Protein AF-A0AAU9WC29-F1 (afdb_monomer)

Organism: NCBI:txid46732

Nearest PDB structures (foldseek):
  2bc0-assembly1_B  TM=7.500E-01  e=2.431E+00  Streptococcus pyogenes
  1ozb-assembly1_A  TM=6.325E-01  e=5.226E+00  Haemophilus influenzae
  5tu7-assembly1_A  TM=4.920E-01  e=1.811E+00  Staphylococcus epidermidis RP62A
  6qpj-assembly1_A  TM=3.000E-01  e=9.481E-01  Homo sapiens

Foldseek 3Di:
DQLLLAPAEVVVVVVQCVVCVVQKDDWDADDDDPDDQWDPLFPQIKGHRTWTGGRNHTSAPPPDGYMYGPPDDPVVQVVVQVVQLVQQPPPPAFDQDPVRKTKHKDWDWDDDPPPPRPIKIWIKMWIANPVVRDTSHIHTDDID

Mean predicted aligned error: 5.33 Å

Solvent-accessible surface area (backbone atoms only — not comparable to full-atom values): 8147 Å² total; per-residue (Å²): 143,76,87,51,75,46,81,30,56,45,67,60,50,52,50,46,37,71,77,38,48,90,37,48,38,76,76,46,67,63,49,79,72,99,50,70,42,62,39,80,76,38,56,70,27,31,40,37,20,37,35,33,29,47,76,90,37,65,50,36,58,92,98,56,56,37,34,24,51,43,93,68,54,71,66,55,56,48,52,56,48,52,52,39,49,58,53,27,69,40,91,92,57,34,42,72,43,100,84,64,30,31,39,25,81,40,75,47,79,44,81,58,88,88,68,88,49,63,72,9,43,36,32,31,38,38,33,28,37,68,92,74,73,40,77,72,36,54,42,46,76,48,65,84

Secondary structure (DSSP, 8-state):
--TTTT---HHHHHHHHHH-GGGEEEEEE--SSS--SEE-SSSSEEEEEEEEEETTEESS-TT--EEEEES--HHHHHHHHHHHHHHHHSTTTSEE-TTS-EEEEEEEEE--GGGSPPPEEEEEEEEEETTTTEEEEEEEEEE-

Structure (mmCIF, N/CA/C/O backbone):
data_AF-A0AAU9WC29-F1
#
_entry.id   AF-A0AAU9WC29-F1
#
loop_
_atom_site.group_PDB
_atom_site.id
_atom_site.type_symbol
_atom_site.label_atom_id
_atom_site.label_alt_id
_atom_site.label_comp_id
_atom_site.label_asym_id
_atom_site.label_entity_id
_atom_site.label_seq_id
_atom_site.pdbx_PDB_ins_code
_atom_site.Cartn_x
_atom_site.Cartn_y
_atom_site.Cartn_z
_atom_site.occupancy
_atom_site.B_iso_or_equiv
_atom_site.auth_seq_id
_atom_site.auth_comp_id
_atom_site.auth_asym_id
_atom_site.auth_atom_id
_atom_site.pdbx_PDB_model_num
ATOM 1 N N . ALA A 1 1 ? 8.054 14.369 14.589 1.00 32.72 1 ALA A N 1
ATOM 2 C CA . ALA A 1 1 ? 6.809 13.641 14.910 1.00 32.72 1 ALA A CA 1
ATOM 3 C C . ALA A 1 1 ? 5.848 13.716 13.722 1.00 32.72 1 ALA A C 1
ATOM 5 O O . ALA A 1 1 ? 5.448 14.813 13.372 1.00 32.72 1 ALA A O 1
ATOM 6 N N . ASN A 1 2 ? 5.593 12.589 13.040 1.00 37.88 2 ASN A N 1
ATOM 7 C CA . ASN A 1 2 ? 4.423 12.290 12.181 1.00 37.88 2 ASN A CA 1
ATOM 8 C C . ASN A 1 2 ? 4.614 10.885 11.569 1.00 37.88 2 ASN A C 1
ATOM 10 O O . ASN A 1 2 ? 4.638 10.693 10.355 1.00 37.88 2 ASN A O 1
ATOM 14 N N . ASN A 1 3 ? 4.797 9.892 12.447 1.00 50.81 3 ASN A N 1
ATOM 15 C CA . ASN A 1 3 ? 5.175 8.511 12.110 1.00 50.81 3 ASN A CA 1
ATOM 16 C C . ASN A 1 3 ? 4.003 7.672 11.550 1.00 50.81 3 ASN A C 1
ATOM 18 O O . ASN A 1 3 ? 4.096 6.461 11.398 1.00 50.81 3 ASN A O 1
ATOM 22 N N . PHE A 1 4 ? 2.869 8.318 11.268 1.00 58.97 4 PHE A N 1
ATOM 23 C CA . PHE A 1 4 ? 1.607 7.660 10.931 1.00 58.97 4 PHE A CA 1
ATOM 24 C C . PHE A 1 4 ? 1.369 7.573 9.430 1.00 58.97 4 PHE A C 1
ATOM 26 O O . PHE A 1 4 ? 0.476 6.849 9.010 1.00 58.97 4 PHE A O 1
ATOM 33 N N . LYS A 1 5 ? 2.185 8.239 8.598 1.00 62.94 5 LYS A N 1
ATOM 34 C CA . LYS A 1 5 ? 2.071 8.134 7.137 1.00 62.94 5 LYS A CA 1
ATOM 35 C C . LYS A 1 5 ? 2.194 6.691 6.640 1.00 62.94 5 LYS A C 1
ATOM 37 O O . LYS A 1 5 ? 1.625 6.430 5.602 1.00 62.94 5 LYS A O 1
ATOM 42 N N . GLY A 1 6 ? 2.828 5.770 7.374 1.00 74.81 6 GLY A N 1
ATOM 43 C CA . GLY A 1 6 ? 3.057 4.381 6.947 1.00 74.81 6 GLY A CA 1
ATOM 44 C C . GLY A 1 6 ? 1.933 3.367 7.194 1.00 74.81 6 GLY A C 1
ATOM 45 O O . GLY A 1 6 ? 2.051 2.227 6.760 1.00 74.81 6 GLY A O 1
ATOM 46 N N . PHE A 1 7 ? 0.829 3.732 7.853 1.00 86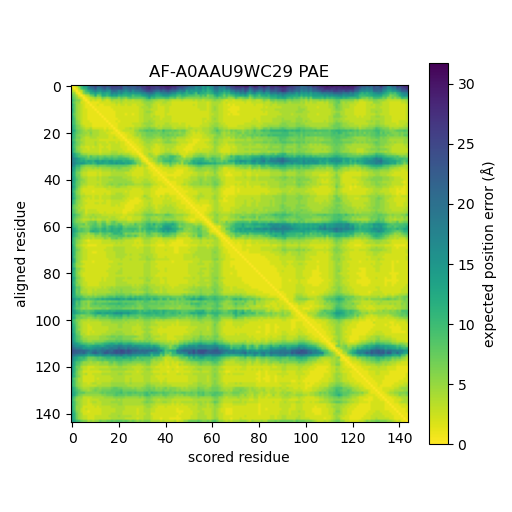.38 7 PHE A N 1
ATOM 47 C CA . PHE A 1 7 ? -0.244 2.765 8.142 1.00 86.38 7 PHE A CA 1
ATOM 48 C C . PHE A 1 7 ? -1.120 2.462 6.904 1.00 86.38 7 PHE A C 1
ATOM 50 O O . PHE A 1 7 ? -2.149 3.097 6.678 1.00 86.38 7 PHE A O 1
ATOM 57 N N . HIS A 1 8 ? -0.703 1.476 6.108 1.00 89.75 8 HIS A N 1
ATOM 58 C CA . HIS A 1 8 ? -1.355 1.079 4.850 1.00 89.75 8 HIS A CA 1
ATOM 59 C C . HIS A 1 8 ? -1.703 -0.412 4.754 1.00 89.75 8 HIS A C 1
ATOM 61 O O . HIS A 1 8 ? -2.253 -0.844 3.748 1.00 89.75 8 HIS A O 1
ATOM 67 N N . ASN A 1 9 ? -1.399 -1.205 5.780 1.00 92.00 9 ASN A N 1
ATOM 68 C CA . ASN A 1 9 ? -1.711 -2.629 5.791 1.00 92.00 9 ASN A CA 1
ATOM 69 C C . ASN A 1 9 ? -3.136 -2.865 6.325 1.00 92.00 9 ASN A C 1
ATOM 71 O O . ASN A 1 9 ? -3.462 -2.444 7.439 1.00 92.00 9 ASN A O 1
ATOM 75 N N . TRP A 1 10 ? -3.984 -3.532 5.537 1.00 93.75 10 TRP A N 1
ATOM 76 C CA . TRP A 1 10 ? -5.391 -3.757 5.895 1.00 93.75 10 TRP A CA 1
ATOM 77 C C . TRP A 1 10 ? -5.562 -4.686 7.097 1.00 93.75 10 TRP A C 1
ATOM 79 O O . TRP A 1 10 ? -6.486 -4.502 7.885 1.00 93.75 10 TRP A O 1
ATOM 89 N N . TYR A 1 11 ? -4.672 -5.667 7.257 1.00 93.88 11 TYR A N 1
ATOM 90 C CA . TYR A 1 11 ? -4.758 -6.616 8.357 1.00 93.88 11 TYR A CA 1
ATOM 91 C C . TYR A 1 11 ? -4.460 -5.919 9.688 1.00 93.88 11 TYR A C 1
ATOM 93 O O . TYR A 1 11 ? -5.245 -6.014 10.626 1.00 93.88 11 TYR A O 1
ATOM 101 N N . GLN A 1 12 ? -3.409 -5.095 9.738 1.00 92.38 12 GLN A N 1
ATOM 102 C CA . GLN A 1 12 ? -3.138 -4.223 10.883 1.00 92.38 12 GLN A CA 1
ATOM 103 C C . GLN A 1 12 ? -4.310 -3.267 11.160 1.00 92.38 12 GLN A C 1
ATOM 105 O O . GLN A 1 12 ? -4.621 -3.004 12.320 1.00 92.38 12 GLN A O 1
ATOM 110 N N . PHE A 1 13 ? -4.974 -2.753 10.119 1.00 92.19 13 PHE A N 1
ATOM 111 C CA . PHE A 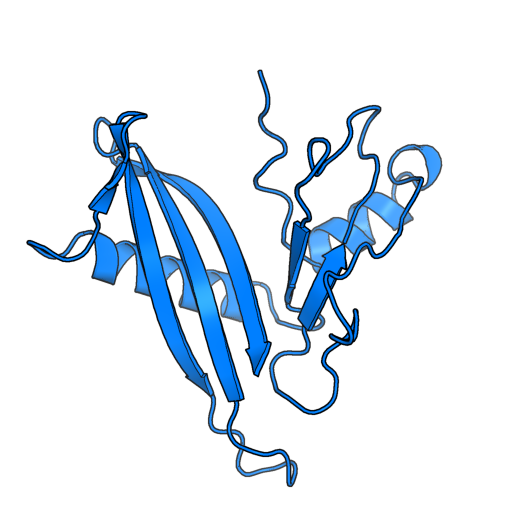1 13 ? -6.151 -1.892 10.271 1.00 92.19 13 PHE A CA 1
ATOM 112 C C . PHE A 1 13 ? -7.298 -2.632 10.960 1.00 92.19 13 PHE A C 1
ATOM 114 O O . PHE A 1 13 ? -7.820 -2.141 11.961 1.00 92.19 13 PHE A O 1
ATOM 121 N N . LEU A 1 14 ? -7.614 -3.843 10.497 1.00 92.88 14 LEU A N 1
ATOM 122 C CA . LEU A 1 14 ? -8.615 -4.709 11.112 1.00 92.88 14 LEU A CA 1
ATOM 123 C C . LEU A 1 14 ? -8.281 -5.014 12.582 1.00 92.88 14 LEU A C 1
ATOM 125 O O . LEU A 1 14 ? -9.141 -4.864 13.449 1.00 92.88 14 LEU A O 1
ATOM 129 N N . LEU A 1 15 ? -7.031 -5.382 12.878 1.00 94.50 15 LEU A N 1
ATOM 130 C CA . LEU A 1 15 ? -6.597 -5.688 14.243 1.00 94.50 15 LEU A CA 1
ATOM 131 C C . LEU A 1 15 ? -6.702 -4.476 15.179 1.00 94.50 15 LEU A C 1
ATOM 133 O O . LEU A 1 15 ? -7.147 -4.616 16.316 1.00 94.50 15 LEU A O 1
ATOM 137 N N . GLU A 1 16 ? -6.327 -3.277 14.725 1.00 92.44 16 GLU A N 1
ATOM 138 C CA . GLU A 1 16 ? -6.449 -2.053 15.533 1.00 92.44 16 GLU A CA 1
ATOM 139 C C . GLU A 1 16 ? -7.915 -1.663 15.767 1.00 92.44 16 GLU A C 1
ATOM 141 O O . GLU A 1 16 ? -8.255 -1.193 16.855 1.00 92.44 16 GLU A O 1
ATOM 146 N N . GLN A 1 17 ? -8.800 -1.889 14.790 1.00 92.06 17 GLN A N 1
ATOM 147 C CA . GLN A 1 17 ? -10.241 -1.707 14.981 1.00 92.06 17 GLN A CA 1
ATOM 148 C C . GLN A 1 17 ? -10.817 -2.689 16.004 1.00 92.06 17 GLN A C 1
ATOM 150 O O . GLN A 1 17 ? -11.604 -2.281 16.853 1.00 92.06 17 GLN A O 1
ATOM 155 N N . GLN A 1 18 ? -10.425 -3.963 15.943 1.00 93.56 18 GLN A N 1
ATOM 156 C CA . GLN A 1 18 ? -10.917 -4.997 16.856 1.00 93.56 18 GLN A CA 1
ATOM 157 C C . GLN A 1 18 ? -10.383 -4.809 18.278 1.00 93.56 18 GLN A C 1
ATOM 159 O O . GLN A 1 18 ? -11.139 -4.888 19.243 1.00 93.56 18 GLN A O 1
ATOM 164 N N . ARG A 1 19 ? -9.082 -4.531 18.420 1.00 93.50 19 ARG A N 1
ATOM 165 C CA . ARG A 1 19 ? -8.425 -4.403 19.726 1.00 93.50 19 ARG A CA 1
ATOM 166 C C . ARG A 1 19 ? -8.886 -3.168 20.487 1.00 93.50 19 ARG A C 1
ATOM 168 O O . ARG A 1 19 ? -9.006 -3.213 21.709 1.00 93.50 19 ARG A O 1
ATOM 175 N N . ASN A 1 20 ? -9.065 -2.046 19.795 1.00 88.56 20 ASN A N 1
ATOM 176 C CA . ASN A 1 20 ? -9.514 -0.820 20.432 1.00 88.56 20 ASN A CA 1
ATOM 177 C C . ASN A 1 20 ? -10.323 0.048 19.453 1.00 88.56 20 ASN A C 1
ATOM 179 O O . ASN A 1 20 ? -9.791 1.012 18.892 1.00 88.56 20 ASN A O 1
ATOM 183 N N . PRO A 1 21 ? -11.625 -0.237 19.272 1.00 86.56 21 PRO A N 1
ATOM 184 C CA . PRO A 1 21 ? -12.463 0.471 18.300 1.00 86.56 21 PRO A CA 1
ATOM 185 C C . PRO A 1 21 ? -12.544 1.970 18.602 1.00 86.56 21 PRO A C 1
ATOM 187 O O . PRO A 1 21 ? -12.662 2.804 17.707 1.00 86.56 21 PRO A O 1
ATOM 190 N N . THR A 1 22 ? -12.380 2.345 19.873 1.00 89.94 22 THR A N 1
ATOM 191 C CA . THR A 1 22 ? -12.353 3.743 20.300 1.00 89.94 22 THR A CA 1
ATOM 192 C C . THR A 1 22 ? -11.108 4.502 19.828 1.00 89.94 22 THR A C 1
ATOM 194 O O . THR A 1 22 ? -11.099 5.731 19.875 1.00 89.94 22 THR A O 1
ATOM 197 N N . GLN A 1 23 ? -10.071 3.811 19.358 1.00 89.25 23 GLN A N 1
ATOM 198 C CA . GLN A 1 23 ? -8.839 4.417 18.859 1.00 89.25 23 GLN A CA 1
ATOM 199 C C . GLN A 1 23 ? -8.809 4.514 17.334 1.00 89.25 23 GLN A C 1
ATOM 201 O O . GLN A 1 23 ? -7.999 5.284 16.828 1.00 89.25 23 GLN A O 1
ATOM 206 N N . THR A 1 24 ? -9.689 3.806 16.616 1.00 90.31 24 THR A N 1
ATOM 207 C CA . THR A 1 24 ? -9.797 3.847 15.149 1.00 90.31 24 THR A CA 1
ATOM 208 C C . THR A 1 24 ? -11.176 4.371 14.753 1.00 90.31 24 THR A C 1
ATOM 210 O O . THR A 1 24 ? -12.118 3.605 14.570 1.00 90.31 24 THR A O 1
ATOM 213 N N . ARG A 1 25 ? -11.317 5.698 14.667 1.00 89.75 25 ARG A N 1
ATOM 214 C CA . ARG A 1 25 ? -12.611 6.380 14.472 1.00 89.75 25 ARG A CA 1
ATOM 215 C C . ARG A 1 25 ? -12.642 7.214 13.195 1.00 89.75 25 ARG A C 1
ATOM 217 O O . ARG A 1 25 ? -11.611 7.434 12.564 1.00 89.75 25 ARG A O 1
ATOM 224 N N . ASN A 1 26 ? -13.819 7.745 12.866 1.00 90.12 26 ASN A N 1
ATOM 225 C CA . ASN A 1 26 ? -14.045 8.657 11.738 1.00 90.12 26 ASN A CA 1
ATOM 226 C C . ASN A 1 26 ? -13.555 8.073 10.408 1.00 90.12 26 ASN A C 1
ATOM 228 O O . ASN A 1 26 ? -12.883 8.754 9.636 1.00 90.12 26 ASN A O 1
ATOM 232 N N . ILE A 1 27 ? -13.842 6.790 10.189 1.00 89.75 27 ILE A N 1
ATOM 233 C CA . ILE A 1 27 ? -13.487 6.091 8.959 1.00 89.75 27 ILE A CA 1
ATOM 234 C C . ILE A 1 27 ? -14.394 6.613 7.853 1.00 89.75 27 ILE A C 1
ATOM 236 O O . ILE A 1 27 ? -15.613 6.491 7.935 1.00 89.75 27 ILE A O 1
ATOM 240 N N . ALA A 1 28 ? -13.790 7.207 6.836 1.00 89.38 28 ALA A N 1
ATOM 241 C CA . ALA A 1 28 ? -14.486 7.763 5.693 1.00 89.38 28 ALA A CA 1
ATOM 242 C C . ALA A 1 28 ? -13.663 7.556 4.419 1.00 89.38 28 ALA A C 1
ATOM 244 O O . ALA A 1 28 ? -12.478 7.213 4.456 1.00 89.38 28 ALA A O 1
ATOM 245 N N . PHE A 1 29 ? -14.306 7.783 3.277 1.00 89.56 29 PHE A N 1
ATOM 246 C CA . PHE A 1 29 ? -13.673 7.714 1.968 1.00 89.56 29 PHE A CA 1
ATOM 247 C C . PHE A 1 29 ? -13.829 9.058 1.265 1.00 89.56 29 PHE A C 1
ATOM 249 O O . PHE A 1 29 ? -14.931 9.466 0.914 1.00 89.56 29 PHE A O 1
ATOM 256 N N . ASN A 1 30 ? -12.715 9.753 1.070 1.00 86.06 30 ASN A N 1
ATOM 257 C CA . ASN A 1 30 ? -12.642 11.006 0.337 1.00 86.06 30 ASN A CA 1
ATOM 258 C C . ASN A 1 30 ? -12.018 10.747 -1.039 1.00 86.06 30 ASN A C 1
ATOM 260 O O . ASN A 1 30 ? -10.814 10.888 -1.244 1.00 86.06 30 ASN A O 1
ATOM 264 N N . THR A 1 31 ? -12.819 10.280 -1.989 1.00 80.62 31 THR A N 1
ATOM 265 C CA . THR A 1 31 ? -12.350 10.026 -3.354 1.00 80.62 31 THR A CA 1
ATOM 266 C C . THR A 1 31 ? -12.433 11.294 -4.196 1.00 80.62 31 THR A C 1
ATOM 268 O O . THR A 1 31 ? -13.453 11.974 -4.212 1.00 80.62 31 THR A O 1
ATOM 271 N N . ARG A 1 32 ? -11.366 11.605 -4.942 1.00 72.94 32 ARG A N 1
ATOM 272 C CA . ARG A 1 32 ? -11.393 12.691 -5.933 1.00 72.94 32 ARG A CA 1
ATOM 273 C C . ARG A 1 32 ? -12.031 12.199 -7.240 1.00 72.94 32 ARG A C 1
ATOM 275 O O . ARG A 1 32 ? -11.580 11.194 -7.796 1.00 72.94 32 ARG A O 1
ATOM 282 N N . GLY A 1 33 ? -13.025 12.937 -7.739 1.00 73.56 33 GLY A N 1
ATOM 283 C CA . GLY A 1 33 ? -13.790 12.603 -8.951 1.00 73.56 33 GLY A CA 1
ATOM 284 C C . GLY A 1 33 ? -14.688 11.366 -8.792 1.00 73.56 33 GLY A C 1
ATOM 285 O O . GLY A 1 33 ? -14.832 10.836 -7.695 1.00 73.56 33 GLY A O 1
ATOM 286 N N . ASN A 1 34 ? -15.241 10.856 -9.901 1.00 76.81 34 ASN A N 1
ATOM 287 C CA . ASN A 1 34 ? -16.131 9.675 -9.936 1.00 76.81 34 ASN A CA 1
ATOM 288 C C . ASN A 1 34 ? -15.393 8.328 -9.776 1.00 76.81 34 ASN A C 1
ATOM 290 O O . ASN A 1 34 ? -15.774 7.313 -10.358 1.00 76.81 34 ASN A O 1
ATOM 294 N N . ARG A 1 35 ? -14.291 8.299 -9.022 1.00 84.00 35 ARG A N 1
ATOM 295 C CA . ARG A 1 35 ? -13.520 7.074 -8.785 1.00 84.00 35 ARG A CA 1
ATOM 296 C C . ARG A 1 35 ? -14.083 6.340 -7.564 1.00 84.00 35 ARG A C 1
ATOM 298 O O . ARG A 1 35 ? -14.129 6.950 -6.500 1.00 84.00 35 ARG A O 1
ATOM 305 N N . PRO A 1 36 ? -14.430 5.043 -7.654 1.00 89.19 36 PRO A N 1
ATOM 306 C CA . PRO A 1 36 ? -14.995 4.322 -6.518 1.00 89.19 36 PRO A CA 1
ATOM 307 C C . PRO A 1 36 ? -13.976 4.188 -5.381 1.00 89.19 36 PRO A C 1
ATOM 309 O O . PRO A 1 36 ? -12.773 4.049 -5.619 1.00 89.19 36 PRO A O 1
ATOM 312 N N . ALA A 1 37 ? -14.450 4.220 -4.136 1.00 91.81 37 ALA A N 1
ATOM 313 C CA . ALA A 1 37 ? -13.601 4.026 -2.961 1.00 91.81 37 ALA A CA 1
ATOM 314 C C . ALA A 1 37 ? -13.028 2.606 -2.894 1.00 91.81 37 ALA A C 1
ATOM 316 O O . ALA A 1 37 ? -11.889 2.420 -2.481 1.00 91.81 37 ALA A O 1
ATOM 317 N N . PHE A 1 38 ? -13.789 1.615 -3.353 1.00 93.69 38 PHE A N 1
ATOM 318 C CA . PHE A 1 38 ? -13.378 0.220 -3.404 1.00 93.69 38 PHE A CA 1
ATOM 319 C C . PHE A 1 38 ? -13.250 -0.250 -4.856 1.00 93.69 38 PHE A C 1
ATOM 321 O O . PHE A 1 38 ? -14.162 -0.059 -5.660 1.00 93.69 38 PHE A O 1
ATOM 328 N N . VAL A 1 39 ? -12.120 -0.869 -5.195 1.00 93.00 39 VAL A N 1
ATOM 329 C CA . VAL A 1 39 ? -11.881 -1.509 -6.493 1.00 93.00 39 VAL A CA 1
ATOM 330 C C . VAL A 1 39 ? -11.985 -3.020 -6.296 1.00 93.00 39 VAL A C 1
ATOM 332 O O . VAL A 1 39 ? -11.034 -3.659 -5.849 1.00 93.00 39 VAL A O 1
ATOM 335 N N . GLY A 1 40 ? -13.166 -3.568 -6.590 1.00 91.25 40 GLY A N 1
ATOM 336 C CA . GLY A 1 40 ? -13.485 -4.996 -6.442 1.00 91.25 40 GLY A CA 1
ATOM 337 C C . GLY A 1 40 ? -13.466 -5.797 -7.747 1.00 91.25 40 GLY A C 1
ATOM 338 O O . GLY A 1 40 ? -13.556 -7.017 -7.722 1.00 91.25 40 GLY A O 1
ATOM 339 N N . ASN A 1 41 ? -13.350 -5.130 -8.895 1.00 90.06 41 ASN A N 1
ATOM 340 C CA . ASN A 1 41 ? -13.320 -5.752 -10.224 1.00 90.06 41 ASN A CA 1
ATOM 341 C C . ASN A 1 41 ? -11.891 -5.969 -10.761 1.00 90.06 41 ASN A C 1
ATOM 343 O O . ASN A 1 41 ? -11.708 -6.253 -11.943 1.00 90.06 41 ASN A O 1
ATOM 347 N N . ARG A 1 42 ? -10.882 -5.793 -9.905 1.00 91.12 42 ARG A N 1
ATOM 348 C CA . ARG A 1 42 ? -9.448 -5.964 -10.176 1.00 91.12 42 ARG A CA 1
ATOM 349 C C . ARG A 1 42 ? -8.793 -6.648 -8.981 1.00 91.12 42 ARG A C 1
ATOM 351 O O . ARG A 1 42 ? -9.368 -6.653 -7.892 1.00 91.12 42 ARG A O 1
ATOM 358 N N . LEU A 1 43 ? -7.599 -7.201 -9.178 1.00 90.50 43 LEU A N 1
ATOM 359 C CA . LEU A 1 43 ? -6.821 -7.838 -8.119 1.00 90.50 43 LEU A CA 1
ATOM 360 C C . LEU A 1 43 ? -5.434 -7.192 -7.947 1.00 90.50 43 LEU A C 1
ATOM 362 O O . LEU A 1 43 ? -4.800 -6.835 -8.938 1.00 90.50 43 LEU A O 1
ATOM 366 N N . PRO A 1 44 ? -4.940 -7.075 -6.701 1.00 92.75 44 PRO A N 1
ATOM 367 C CA . PRO A 1 44 ? -5.675 -7.306 -5.458 1.00 92.75 44 PRO A CA 1
ATOM 368 C C . PRO A 1 44 ? -6.783 -6.259 -5.272 1.00 92.75 44 PRO A C 1
ATOM 370 O O . PRO A 1 44 ? -6.753 -5.194 -5.893 1.00 92.75 44 PRO A O 1
ATOM 373 N N . TYR A 1 45 ? -7.760 -6.550 -4.411 1.00 94.25 45 TYR A N 1
ATOM 374 C CA . TYR A 1 45 ? -8.753 -5.540 -4.060 1.00 94.25 45 TYR A CA 1
ATOM 375 C C . TYR A 1 45 ? -8.071 -4.329 -3.434 1.00 94.25 45 TYR A C 1
ATOM 377 O O . TYR A 1 45 ? -7.032 -4.441 -2.778 1.00 94.25 45 TYR 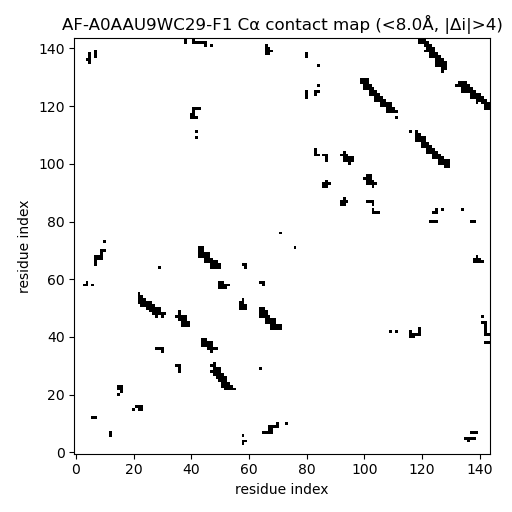A O 1
ATOM 385 N N . PHE A 1 46 ? -8.659 -3.156 -3.633 1.00 94.81 46 PHE A N 1
ATOM 386 C CA . PHE A 1 46 ? -8.011 -1.908 -3.264 1.00 94.81 46 PHE A CA 1
ATOM 387 C C . PHE A 1 46 ? -9.002 -0.912 -2.683 1.00 94.81 46 PHE A C 1
ATOM 389 O O . PHE A 1 46 ? -10.065 -0.672 -3.254 1.00 94.81 46 PHE A O 1
ATOM 396 N N . MET A 1 47 ? -8.624 -0.305 -1.560 1.00 93.88 47 MET A N 1
ATOM 397 C CA . MET A 1 47 ? -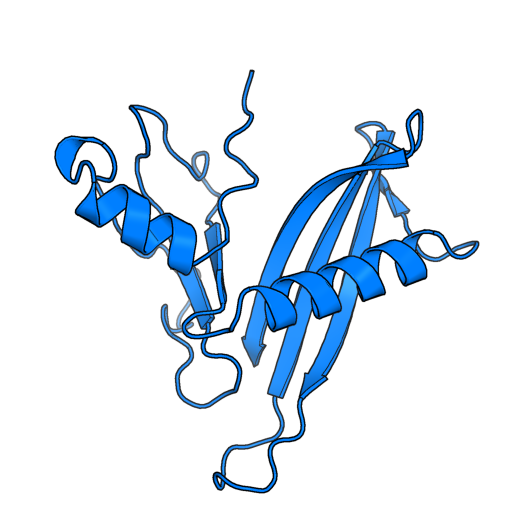9.324 0.833 -0.977 1.00 93.88 47 MET A CA 1
ATOM 398 C C . MET A 1 47 ? -8.564 2.120 -1.267 1.00 93.88 47 MET A C 1
ATOM 400 O O . MET A 1 47 ? -7.380 2.252 -0.950 1.00 93.88 47 MET A O 1
ATOM 404 N N . ARG A 1 48 ? -9.283 3.082 -1.836 1.00 91.88 48 ARG A N 1
ATOM 405 C CA . ARG A 1 48 ? -8.834 4.418 -2.214 1.00 91.88 48 ARG A CA 1
ATOM 406 C C . ARG A 1 48 ? -9.515 5.459 -1.346 1.00 91.88 48 ARG A C 1
ATOM 408 O O . ARG A 1 48 ? -10.690 5.334 -1.019 1.00 91.88 48 ARG A O 1
ATOM 415 N N . GLY A 1 49 ? -8.811 6.552 -1.079 1.00 89.62 49 GLY A N 1
ATOM 416 C CA . GLY A 1 49 ? -9.436 7.719 -0.467 1.00 89.62 49 GLY A CA 1
ATOM 417 C C . GLY A 1 49 ? -9.694 7.537 1.027 1.00 89.62 49 GLY A C 1
ATOM 418 O O . GLY A 1 49 ? -10.403 8.342 1.613 1.00 89.62 49 GLY A O 1
ATOM 419 N N . LEU A 1 50 ? -9.138 6.499 1.652 1.00 89.81 50 LEU A N 1
ATOM 420 C CA . LEU A 1 50 ? -9.399 6.168 3.043 1.00 89.81 50 LEU A CA 1
ATOM 421 C C . LEU A 1 50 ? -8.855 7.264 3.968 1.00 89.81 50 LEU A C 1
ATOM 423 O O . LEU A 1 50 ? -7.669 7.610 3.932 1.00 89.81 50 LEU A O 1
ATOM 427 N N . THR A 1 51 ? -9.713 7.773 4.839 1.00 89.25 51 THR A N 1
ATOM 428 C CA . THR A 1 51 ? -9.372 8.696 5.919 1.00 89.25 51 THR A CA 1
ATOM 429 C C . THR A 1 51 ? -9.892 8.128 7.234 1.00 89.25 51 THR A C 1
ATOM 431 O O . THR A 1 51 ? -10.959 7.527 7.286 1.00 89.25 51 THR A O 1
ATOM 434 N N . PHE A 1 52 ? -9.100 8.247 8.297 1.00 88.69 52 PHE A N 1
ATOM 435 C CA . PHE A 1 52 ? -9.487 7.823 9.641 1.00 88.69 52 PHE A CA 1
ATOM 436 C C . PHE A 1 52 ? -8.618 8.515 10.689 1.00 88.69 52 PHE A C 1
ATOM 438 O O . PHE A 1 52 ? -7.514 8.998 10.399 1.00 88.69 52 PHE A O 1
ATOM 445 N N . ARG A 1 53 ? -9.118 8.541 11.923 1.00 89.25 53 ARG A N 1
ATOM 446 C CA . ARG A 1 53 ? -8.343 8.873 13.116 1.00 89.25 53 ARG A CA 1
ATOM 447 C C . ARG A 1 53 ? -7.834 7.598 13.748 1.00 89.25 53 ARG A C 1
ATOM 449 O O . ARG A 1 53 ? -8.627 6.709 14.035 1.00 89.25 53 ARG A O 1
ATOM 456 N N . TRP A 1 54 ? -6.534 7.549 13.998 1.00 89.06 54 TRP A N 1
ATOM 457 C CA . TRP A 1 54 ? -5.891 6.479 14.741 1.00 89.06 54 TRP A CA 1
ATOM 458 C C . TRP A 1 54 ? -5.140 7.055 15.933 1.00 89.06 54 TRP A C 1
ATOM 460 O O . TRP A 1 54 ? -4.323 7.961 15.772 1.00 89.06 54 TRP A O 1
ATOM 470 N N . ARG A 1 55 ? -5.443 6.561 17.134 1.00 89.62 55 ARG A N 1
ATOM 471 C CA . ARG A 1 55 ? -4.814 6.991 18.393 1.00 89.62 55 ARG A CA 1
ATOM 472 C C . ARG A 1 55 ? -4.798 8.507 18.593 1.00 89.62 55 ARG A C 1
ATOM 474 O O . ARG A 1 55 ? -3.781 9.109 18.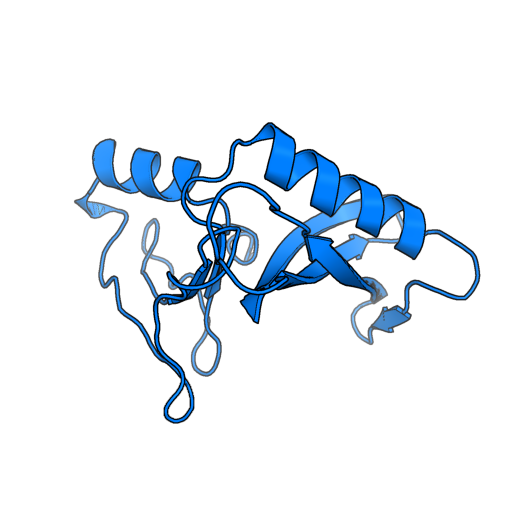916 1.00 89.62 55 ARG A O 1
ATOM 481 N N . GLY A 1 56 ? -5.944 9.134 18.329 1.00 86.94 56 GLY A N 1
ATOM 482 C CA . GLY A 1 56 ? -6.126 10.582 18.447 1.00 86.94 56 GLY A CA 1
ATOM 483 C C . GLY A 1 56 ? -5.600 11.404 17.263 1.00 86.94 56 GLY A C 1
ATOM 484 O O . GLY A 1 56 ? -5.929 12.586 17.185 1.00 86.94 56 GLY A O 1
ATOM 485 N N . VAL A 1 57 ? -4.889 10.808 16.299 1.00 86.06 57 VAL A N 1
ATOM 486 C CA . VAL A 1 57 ? -4.245 11.516 15.175 1.00 86.06 57 VAL A CA 1
ATOM 487 C C . VAL A 1 57 ? -4.944 11.218 13.846 1.00 86.06 57 VAL A C 1
ATOM 489 O O . VAL A 1 57 ? -5.329 10.084 13.576 1.00 86.06 57 VAL A O 1
ATOM 492 N N . ASN A 1 58 ? -5.094 12.227 12.983 1.00 84.56 58 ASN A N 1
ATOM 493 C CA . ASN A 1 58 ? -5.575 12.030 11.612 1.00 84.56 58 ASN A CA 1
ATOM 494 C C . ASN A 1 58 ? -4.496 11.323 10.776 1.00 84.56 58 ASN A C 1
ATOM 496 O O . ASN A 1 58 ? -3.401 11.856 10.599 1.00 84.56 58 ASN A O 1
ATOM 500 N N . LYS A 1 59 ? -4.806 10.143 10.224 1.00 77.75 59 LYS A N 1
ATOM 501 C CA . LYS A 1 59 ? -3.870 9.372 9.384 1.00 77.75 59 LYS A CA 1
ATOM 502 C C . LYS A 1 59 ? -3.453 10.127 8.120 1.00 77.75 59 LYS A C 1
ATOM 504 O O . LYS A 1 59 ? -2.301 10.048 7.692 1.00 77.75 59 LYS A O 1
ATOM 509 N N . ALA A 1 60 ? -4.397 10.824 7.505 1.00 71.25 60 ALA A N 1
ATOM 510 C CA . ALA A 1 60 ? -4.154 11.633 6.328 1.00 71.25 60 ALA A CA 1
ATOM 511 C C . ALA A 1 60 ? -4.298 13.112 6.718 1.00 71.25 60 ALA A C 1
ATOM 513 O O . ALA A 1 60 ? -5.369 13.495 7.199 1.00 71.25 60 ALA A O 1
ATOM 514 N N . PRO A 1 61 ? -3.251 13.946 6.566 1.00 67.25 61 PRO A N 1
ATOM 515 C CA . PRO A 1 61 ? -3.403 15.388 6.715 1.00 67.25 61 PRO A CA 1
ATOM 516 C C . PRO A 1 61 ? -4.428 15.932 5.713 1.00 67.25 61 PRO A C 1
ATOM 518 O O . PRO A 1 61 ? -4.675 15.327 4.663 1.00 67.25 61 PRO A O 1
ATOM 521 N N . GLN A 1 62 ? -5.015 17.081 6.048 1.00 62.97 62 GLN A N 1
ATOM 522 C CA . GLN A 1 62 ? -6.036 17.746 5.242 1.00 62.97 62 GLN A CA 1
ATOM 523 C C . GLN A 1 62 ? -5.565 17.905 3.786 1.00 62.97 62 GLN A C 1
ATOM 525 O O . GLN A 1 62 ? -4.446 18.339 3.528 1.00 62.97 62 GLN A O 1
ATOM 530 N N . GLY A 1 63 ? -6.402 17.483 2.834 1.00 64.50 63 GLY A N 1
ATOM 531 C CA . GLY A 1 63 ? -6.078 17.485 1.402 1.00 64.50 63 GLY A CA 1
ATOM 532 C C . GLY A 1 63 ? -5.392 16.216 0.872 1.00 64.50 63 GLY A C 1
ATOM 533 O O . GLY A 1 63 ? -5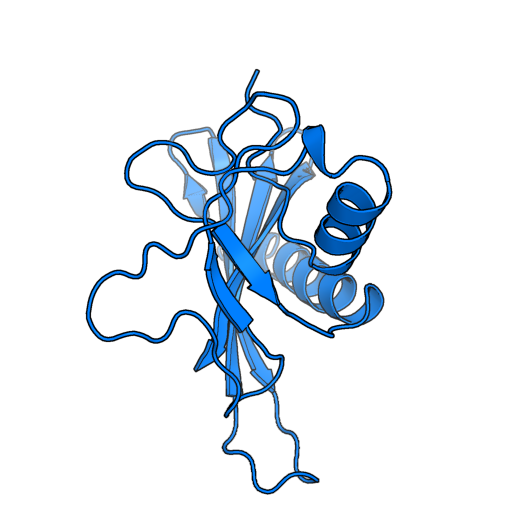.237 16.090 -0.344 1.00 64.50 63 GLY A O 1
ATOM 534 N N . SER A 1 64 ? -5.040 15.252 1.731 1.00 73.06 64 SER A N 1
ATOM 535 C CA . SER A 1 64 ? -4.481 13.945 1.345 1.00 73.06 64 SER A CA 1
ATOM 536 C C . SER A 1 64 ? -5.377 12.780 1.773 1.00 73.06 64 SER A C 1
ATOM 538 O O . SER A 1 64 ? -6.293 12.949 2.576 1.00 73.06 64 SER A O 1
ATOM 540 N N . THR A 1 65 ? -5.109 11.584 1.246 1.00 78.69 65 THR A N 1
ATOM 541 C CA . THR A 1 65 ? -5.853 10.361 1.576 1.00 78.69 65 THR A CA 1
ATOM 542 C C . THR A 1 65 ? -4.930 9.157 1.662 1.00 78.69 65 THR A C 1
ATOM 544 O O . THR A 1 65 ? -3.877 9.137 1.026 1.00 78.69 65 THR A O 1
ATOM 547 N N . SER A 1 66 ? -5.337 8.137 2.415 1.00 86.19 66 SER A N 1
ATOM 548 C CA . SER A 1 66 ? -4.651 6.848 2.489 1.00 86.19 66 SER A CA 1
ATOM 549 C C . SER A 1 66 ? -5.238 5.857 1.483 1.00 86.19 66 SER A C 1
ATOM 551 O O . SER A 1 66 ? -6.392 5.973 1.065 1.00 86.19 66 SER A O 1
ATOM 553 N N . CYS A 1 67 ? -4.445 4.856 1.126 1.00 91.00 67 CYS A N 1
ATOM 554 C CA . CYS A 1 67 ? -4.855 3.742 0.279 1.00 91.00 67 CYS A CA 1
ATOM 555 C C . CYS A 1 67 ? -4.325 2.429 0.865 1.00 91.00 67 CYS A C 1
ATOM 557 O O . CYS A 1 67 ? -3.317 2.449 1.570 1.00 91.00 67 CYS A O 1
ATOM 559 N N . MET A 1 68 ? -4.971 1.302 0.590 1.00 93.44 68 MET A N 1
ATOM 560 C CA . MET A 1 68 ? -4.480 -0.015 1.010 1.00 93.44 68 MET A CA 1
ATOM 561 C C . MET A 1 68 ? -4.961 -1.112 0.068 1.00 93.44 68 MET A C 1
ATOM 563 O O . MET A 1 68 ? -6.064 -1.024 -0.476 1.00 93.44 68 MET A O 1
ATOM 567 N N . PHE A 1 69 ? -4.147 -2.151 -0.106 1.00 95.50 69 PHE A N 1
ATOM 568 C CA . PHE A 1 69 ? -4.638 -3.417 -0.636 1.00 95.50 69 PHE A CA 1
ATOM 569 C C . PHE A 1 69 ? -5.533 -4.073 0.410 1.00 95.50 69 PHE A C 1
ATOM 571 O O . PHE A 1 69 ? -5.323 -3.867 1.601 1.00 95.50 69 PHE A O 1
ATOM 578 N N . VAL A 1 70 ? -6.528 -4.842 -0.022 1.00 94.00 70 VAL A N 1
ATOM 579 C CA . VAL A 1 70 ? -7.489 -5.510 0.862 1.00 94.00 70 VAL A CA 1
ATOM 580 C C . VAL A 1 70 ? -7.522 -6.996 0.559 1.00 94.00 70 VAL A C 1
ATOM 582 O O . VAL A 1 70 ? -7.594 -7.400 -0.600 1.00 94.00 70 VAL A O 1
ATOM 585 N N . GLY A 1 71 ? -7.476 -7.812 1.611 1.00 92.50 71 GLY A N 1
ATOM 586 C CA . GLY A 1 71 ? -7.492 -9.270 1.495 1.00 92.50 71 GLY A CA 1
ATOM 587 C C . GLY A 1 71 ? -6.182 -9.875 0.981 1.00 92.50 71 GLY A C 1
ATOM 588 O O . GLY A 1 71 ? -6.119 -11.084 0.779 1.00 92.50 71 GLY A O 1
ATOM 589 N N . THR A 1 72 ? -5.134 -9.072 0.773 1.00 94.12 72 THR A N 1
ATOM 590 C CA . THR A 1 72 ? -3.790 -9.572 0.455 1.00 94.12 72 THR A CA 1
ATOM 591 C C . THR A 1 72 ? -3.163 -10.259 1.661 1.00 94.12 72 THR A C 1
ATOM 593 O O . THR A 1 72 ? -3.420 -9.893 2.809 1.00 94.12 72 THR A O 1
ATOM 596 N N . SER A 1 73 ? -2.305 -11.249 1.419 1.00 94.38 73 SER A N 1
ATOM 597 C CA . SER A 1 73 ? -1.469 -11.796 2.485 1.00 94.38 73 SER A CA 1
ATOM 598 C C . SER A 1 73 ? -0.354 -10.802 2.848 1.00 94.38 73 SER A C 1
ATOM 600 O O . SER A 1 73 ? 0.120 -10.072 1.973 1.00 94.38 73 SER A O 1
ATOM 602 N N . PRO A 1 74 ? 0.145 -10.797 4.098 1.00 93.44 74 PRO A N 1
ATOM 603 C CA . PRO A 1 74 ? 1.330 -10.015 4.455 1.00 93.44 74 PRO A CA 1
ATOM 604 C C . PRO A 1 74 ? 2.546 -10.317 3.564 1.00 93.44 74 PRO A C 1
ATOM 606 O O . PRO A 1 74 ? 3.333 -9.423 3.268 1.00 93.44 74 PRO A O 1
ATOM 609 N N . ALA A 1 75 ? 2.674 -11.564 3.094 1.00 95.56 75 ALA A N 1
ATOM 610 C CA . ALA A 1 75 ? 3.730 -11.971 2.172 1.00 95.56 75 ALA A CA 1
ATOM 611 C C . ALA A 1 75 ? 3.611 -11.294 0.797 1.00 95.56 75 ALA A C 1
ATOM 613 O O . ALA A 1 75 ? 4.629 -10.919 0.223 1.00 95.56 75 ALA A O 1
ATOM 614 N N . PHE A 1 76 ? 2.390 -11.099 0.284 1.00 93.94 76 PHE A N 1
ATOM 615 C CA . PHE A 1 76 ? 2.166 -10.372 -0.967 1.00 93.94 76 PHE A CA 1
ATOM 616 C C . PHE A 1 76 ? 2.622 -8.914 -0.844 1.00 93.94 76 PHE A C 1
ATOM 618 O O . PHE A 1 76 ? 3.426 -8.456 -1.654 1.00 93.94 76 PHE A O 1
ATOM 625 N N . ASP A 1 77 ? 2.164 -8.206 0.195 1.00 94.06 77 ASP A N 1
ATOM 626 C CA . ASP A 1 77 ? 2.558 -6.815 0.451 1.00 94.06 77 ASP A CA 1
ATOM 627 C C . ASP A 1 77 ? 4.090 -6.698 0.574 1.00 94.06 77 ASP A C 1
ATOM 629 O O . ASP A 1 77 ? 4.709 -5.847 -0.066 1.00 94.06 77 ASP A O 1
ATOM 633 N N . LEU A 1 78 ? 4.712 -7.597 1.350 1.00 94.81 78 LEU A N 1
ATOM 634 C CA . LEU A 1 78 ? 6.161 -7.632 1.548 1.00 94.81 78 LEU A CA 1
ATOM 635 C C . LEU A 1 78 ? 6.916 -7.864 0.235 1.00 94.81 78 LEU A C 1
ATOM 637 O O . LEU A 1 78 ? 7.858 -7.132 -0.052 1.00 94.81 78 LEU A O 1
ATOM 641 N N . ALA A 1 79 ? 6.513 -8.853 -0.565 1.00 95.50 79 ALA A N 1
ATOM 642 C CA . ALA A 1 79 ? 7.175 -9.171 -1.828 1.00 95.50 79 ALA A CA 1
ATOM 643 C C . ALA A 1 79 ? 7.136 -7.982 -2.797 1.00 95.50 79 ALA A C 1
ATOM 645 O O . ALA A 1 79 ? 8.171 -7.601 -3.348 1.00 95.50 79 ALA A O 1
ATOM 646 N N . MET A 1 80 ? 5.965 -7.353 -2.944 1.00 95.12 80 MET A N 1
ATOM 647 C CA . MET A 1 80 ? 5.797 -6.179 -3.797 1.00 95.12 80 MET A CA 1
ATOM 648 C C . MET A 1 80 ? 6.697 -5.027 -3.341 1.00 95.12 80 MET A C 1
ATOM 650 O O . MET A 1 80 ? 7.477 -4.495 -4.132 1.00 95.12 80 MET A O 1
ATOM 654 N N . PHE A 1 81 ? 6.635 -4.650 -2.061 1.00 95.50 81 PHE A N 1
ATOM 655 C CA . PHE A 1 81 ? 7.408 -3.515 -1.556 1.00 95.50 81 PHE A CA 1
ATOM 656 C C . PHE A 1 81 ? 8.916 -3.774 -1.575 1.00 95.50 81 PHE A C 1
ATOM 658 O O . PHE A 1 81 ? 9.663 -2.882 -1.973 1.00 95.50 81 PHE A O 1
ATOM 665 N N . THR A 1 82 ? 9.367 -4.984 -1.237 1.00 95.75 82 THR A N 1
ATOM 666 C CA . THR A 1 82 ? 10.785 -5.362 -1.330 1.00 95.75 82 THR A CA 1
ATOM 667 C C . THR A 1 82 ? 11.293 -5.280 -2.765 1.00 95.75 82 THR A C 1
ATOM 669 O O . THR A 1 82 ? 12.344 -4.688 -2.997 1.00 95.75 82 THR A O 1
ATOM 672 N N . ALA A 1 83 ? 10.542 -5.795 -3.744 1.00 95.88 83 ALA A N 1
ATOM 673 C CA . ALA A 1 83 ? 10.937 -5.703 -5.149 1.00 95.88 83 ALA A CA 1
ATOM 674 C C . ALA A 1 83 ? 11.126 -4.241 -5.592 1.00 95.88 83 ALA A C 1
ATOM 676 O O . ALA A 1 83 ? 12.115 -3.913 -6.244 1.00 95.88 83 ALA A O 1
ATOM 677 N N . CYS A 1 84 ? 10.231 -3.340 -5.179 1.00 96.25 84 CYS A N 1
ATOM 678 C CA . CYS A 1 84 ? 10.346 -1.922 -5.523 1.00 96.25 84 CYS A CA 1
ATOM 679 C C . CYS A 1 84 ? 11.501 -1.203 -4.822 1.00 96.25 84 CYS A C 1
ATOM 681 O O . CYS A 1 84 ? 12.140 -0.348 -5.431 1.00 96.25 84 CYS A O 1
ATOM 683 N N . VAL A 1 85 ? 11.822 -1.573 -3.579 1.00 95.56 85 VAL A N 1
ATOM 684 C CA . VAL A 1 85 ? 13.043 -1.102 -2.902 1.00 95.56 85 VAL A CA 1
ATO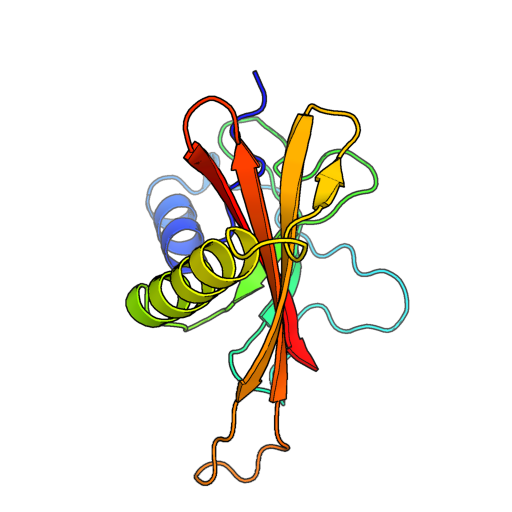M 685 C C . VAL A 1 85 ? 14.285 -1.496 -3.703 1.00 95.56 85 VAL A C 1
ATOM 687 O O . VAL A 1 85 ? 15.134 -0.652 -3.986 1.00 95.56 85 VAL A O 1
ATOM 690 N N . LEU A 1 86 ? 14.381 -2.763 -4.119 1.00 95.12 86 LEU A N 1
ATOM 691 C CA . LEU A 1 86 ? 15.524 -3.254 -4.894 1.00 95.12 86 LEU A CA 1
ATOM 692 C C . LEU A 1 86 ? 15.648 -2.533 -6.244 1.00 95.12 86 LEU A C 1
ATOM 694 O O . LEU A 1 86 ? 16.736 -2.081 -6.593 1.00 95.12 86 LEU A O 1
ATOM 698 N N . ILE A 1 87 ? 14.532 -2.355 -6.957 1.00 94.56 87 ILE A N 1
ATOM 699 C CA . ILE A 1 87 ? 14.474 -1.590 -8.212 1.00 94.56 87 ILE A CA 1
ATOM 700 C C . ILE A 1 87 ? 14.919 -0.140 -7.988 1.00 94.56 87 ILE A C 1
ATOM 702 O O . ILE A 1 87 ? 15.744 0.378 -8.733 1.00 94.56 87 ILE A O 1
ATOM 706 N N . GLY A 1 88 ? 14.427 0.511 -6.934 1.00 93.62 88 GLY A N 1
ATOM 707 C CA . GLY A 1 88 ? 14.746 1.903 -6.619 1.00 93.62 88 GLY A CA 1
ATOM 708 C C . GLY A 1 88 ? 16.213 2.160 -6.286 1.00 93.62 88 GLY A C 1
ATOM 709 O O . GLY A 1 88 ? 16.710 3.268 -6.488 1.00 93.62 88 GLY A O 1
ATOM 710 N N . ARG A 1 89 ? 16.916 1.146 -5.777 1.00 93.62 89 ARG A N 1
ATOM 711 C CA . ARG A 1 89 ? 18.352 1.207 -5.475 1.00 93.62 89 ARG A CA 1
ATOM 712 C C . ARG A 1 89 ? 19.235 1.057 -6.712 1.00 93.62 89 ARG A C 1
ATOM 714 O O . ARG A 1 89 ? 20.419 1.375 -6.624 1.00 93.62 89 ARG A O 1
ATOM 721 N N . ALA A 1 90 ? 18.688 0.610 -7.843 1.00 92.38 90 ALA A N 1
ATOM 722 C CA . ALA A 1 90 ? 19.441 0.545 -9.086 1.00 92.38 90 ALA A CA 1
ATOM 723 C C . ALA A 1 90 ? 19.834 1.961 -9.571 1.00 92.38 90 ALA A C 1
ATOM 725 O O . ALA A 1 90 ? 19.066 2.916 -9.384 1.00 92.38 90 ALA A O 1
ATOM 726 N N . PRO A 1 91 ? 21.017 2.124 -10.196 1.00 87.94 91 PRO A N 1
ATOM 727 C CA . PRO A 1 91 ? 21.484 3.421 -10.678 1.00 87.94 91 PRO A CA 1
ATOM 728 C C . PRO A 1 91 ? 20.470 4.097 -11.608 1.00 87.94 91 PRO A C 1
ATOM 730 O O . PRO A 1 91 ? 20.009 3.500 -12.576 1.00 87.94 91 PRO A O 1
ATOM 733 N N . GLY A 1 92 ? 20.131 5.353 -11.312 1.00 83.94 92 GLY A N 1
ATOM 734 C CA . GLY A 1 92 ? 19.239 6.166 -12.145 1.00 83.94 92 GLY A CA 1
ATOM 735 C C . GLY A 1 92 ? 17.740 5.865 -12.021 1.00 83.94 92 GLY A C 1
ATOM 736 O O . GLY A 1 92 ? 16.965 6.482 -12.744 1.00 83.94 92 GLY A O 1
ATOM 737 N N . VAL A 1 93 ? 17.315 4.962 -11.124 1.00 89.06 93 VAL A N 1
ATOM 738 C CA . VAL A 1 93 ? 15.893 4.596 -10.979 1.00 89.06 93 VAL A CA 1
ATOM 739 C C . VAL A 1 93 ? 15.189 5.398 -9.881 1.00 89.06 93 VAL A C 1
ATOM 741 O O . VAL A 1 93 ? 14.264 6.156 -10.164 1.00 89.06 93 VAL A O 1
ATOM 744 N N . GLY A 1 94 ? 15.598 5.245 -8.618 1.00 87.88 94 GLY A N 1
ATOM 745 C CA . GLY A 1 94 ? 14.985 5.972 -7.504 1.00 87.88 94 GLY A CA 1
ATOM 746 C C . GLY A 1 94 ? 15.325 7.464 -7.530 1.00 87.88 94 GLY A C 1
ATOM 747 O O . GLY A 1 94 ? 16.491 7.843 -7.648 1.00 87.88 94 GLY A O 1
ATOM 748 N N . VAL A 1 95 ? 14.320 8.324 -7.352 1.00 92.44 95 VAL A N 1
ATOM 749 C CA . VAL A 1 95 ? 14.479 9.785 -7.422 1.00 92.44 95 VAL A CA 1
ATOM 750 C C . VAL A 1 95 ? 14.671 10.361 -6.023 1.00 92.44 95 VAL A C 1
ATOM 752 O O . VAL A 1 95 ? 13.874 10.093 -5.125 1.00 92.44 95 VAL A O 1
ATOM 755 N N . ILE A 1 96 ? 15.703 11.183 -5.818 1.00 91.31 96 ILE A N 1
ATOM 756 C CA . ILE A 1 96 ? 15.880 11.916 -4.558 1.00 91.31 96 ILE A CA 1
ATOM 757 C C . ILE A 1 96 ? 14.951 13.132 -4.556 1.00 91.31 96 ILE A C 1
ATOM 759 O O . ILE A 1 96 ? 15.108 14.052 -5.355 1.00 91.31 96 ILE A O 1
ATOM 763 N N . GLY A 1 97 ? 13.959 13.128 -3.667 1.00 84.19 97 GLY A N 1
ATOM 764 C CA . GLY A 1 97 ? 13.049 14.254 -3.479 1.00 84.19 97 GLY A CA 1
ATOM 765 C C . GLY A 1 97 ? 13.701 15.408 -2.712 1.00 84.19 97 GLY A C 1
ATOM 766 O O . GLY A 1 97 ? 14.713 15.235 -2.038 1.00 84.19 97 GLY A O 1
ATOM 767 N N . GLY A 1 98 ? 13.069 16.587 -2.726 1.00 82.38 98 GLY A N 1
ATOM 768 C CA . GLY A 1 98 ? 13.584 17.784 -2.035 1.00 82.38 98 GLY A CA 1
ATOM 769 C C . GLY A 1 98 ? 13.722 17.659 -0.508 1.00 82.38 98 GLY A C 1
ATOM 770 O O . GLY A 1 98 ? 14.348 18.500 0.122 1.00 82.38 98 GLY A O 1
ATOM 771 N N . ASN A 1 99 ? 13.169 16.605 0.099 1.00 86.19 99 ASN A N 1
ATOM 772 C CA . ASN A 1 99 ? 13.357 16.268 1.515 1.00 86.19 99 ASN A CA 1
ATOM 773 C C . ASN A 1 99 ? 14.526 15.292 1.763 1.00 86.19 99 ASN A C 1
ATOM 775 O O . ASN A 1 99 ? 14.634 14.754 2.863 1.00 86.19 99 ASN A O 1
ATOM 779 N N . GLY A 1 100 ? 15.342 15.011 0.743 1.00 90.00 100 GLY A N 1
ATOM 780 C CA . GLY A 1 100 ? 16.487 14.105 0.810 1.00 90.00 100 GLY A CA 1
ATOM 781 C C . GLY A 1 100 ? 16.139 12.616 0.798 1.00 90.00 100 GLY A C 1
ATOM 782 O O . GLY A 1 100 ? 17.057 11.802 0.781 1.00 90.00 100 GLY A O 1
ATOM 783 N N . ASN A 1 101 ? 14.854 12.239 0.788 1.00 93.19 101 ASN A N 1
ATOM 784 C CA . ASN A 1 101 ? 14.443 10.838 0.700 1.00 93.19 101 ASN A CA 1
ATOM 785 C C . ASN A 1 101 ? 14.418 10.369 -0.759 1.00 93.19 101 ASN A C 1
ATOM 787 O O . ASN A 1 101 ? 13.967 11.097 -1.646 1.00 93.19 101 ASN A O 1
ATOM 791 N N . ARG A 1 102 ? 14.827 9.122 -0.992 1.00 93.81 102 ARG A N 1
ATOM 792 C CA . ARG A 1 102 ? 14.635 8.422 -2.261 1.00 93.81 102 ARG A CA 1
ATOM 793 C C . ARG A 1 102 ? 13.182 7.972 -2.364 1.00 93.81 102 ARG A C 1
ATOM 795 O O . ARG A 1 102 ? 12.655 7.359 -1.440 1.00 93.81 102 ARG A O 1
ATOM 802 N N . VAL A 1 103 ? 12.542 8.272 -3.483 1.00 94.56 103 VAL A N 1
ATOM 803 C CA . VAL A 1 103 ? 11.184 7.845 -3.807 1.00 94.56 103 VAL A CA 1
ATOM 804 C C . VAL A 1 103 ? 11.242 6.978 -5.051 1.00 94.56 103 VAL A C 1
ATOM 806 O O . VAL A 1 103 ? 11.828 7.378 -6.058 1.00 94.56 103 VAL A O 1
ATOM 809 N N . THR A 1 104 ? 10.596 5.821 -4.983 1.00 95.62 104 THR A N 1
ATOM 810 C CA . THR A 1 104 ? 10.488 4.901 -6.114 1.00 95.62 104 THR A CA 1
ATOM 811 C C . THR A 1 104 ? 9.019 4.601 -6.348 1.00 95.62 104 THR A C 1
ATOM 813 O O . THR A 1 104 ? 8.323 4.140 -5.442 1.00 95.62 104 THR A O 1
ATOM 816 N N . ASP A 1 105 ? 8.543 4.900 -7.551 1.00 95.50 105 ASP A N 1
ATOM 817 C CA . ASP A 1 105 ? 7.224 4.501 -8.027 1.00 95.50 105 ASP A CA 1
ATOM 818 C C . ASP A 1 105 ? 7.374 3.235 -8.865 1.00 95.50 105 ASP A C 1
ATOM 820 O O . ASP A 1 105 ? 8.179 3.188 -9.793 1.00 95.50 105 ASP A O 1
ATOM 824 N N . CYS A 1 106 ? 6.606 2.208 -8.522 1.00 96.19 106 CYS A N 1
ATOM 825 C CA . CYS A 1 106 ? 6.653 0.918 -9.185 1.00 96.19 106 CYS A CA 1
ATOM 826 C C . CYS A 1 106 ? 5.274 0.525 -9.692 1.00 96.19 106 CYS A C 1
ATOM 828 O O . CYS A 1 106 ? 4.243 0.787 -9.062 1.00 96.19 106 CYS A O 1
ATOM 830 N N . GLU A 1 107 ? 5.284 -0.150 -10.833 1.00 96.00 107 GLU A N 1
ATOM 831 C CA . GLU A 1 107 ? 4.102 -0.731 -11.441 1.00 96.00 107 GLU A CA 1
ATOM 832 C C . GLU A 1 107 ? 4.324 -2.222 -11.666 1.00 96.00 107 GLU A C 1
ATOM 834 O O . GLU A 1 107 ? 5.425 -2.661 -11.995 1.00 96.00 107 GLU A O 1
ATOM 839 N N . CYS A 1 108 ? 3.277 -3.017 -11.478 1.00 93.19 108 CYS A N 1
ATOM 840 C CA . CYS A 1 108 ? 3.324 -4.447 -11.741 1.00 93.19 108 CYS A CA 1
ATOM 841 C C . CYS A 1 108 ? 2.012 -4.907 -12.369 1.00 93.19 108 CYS A C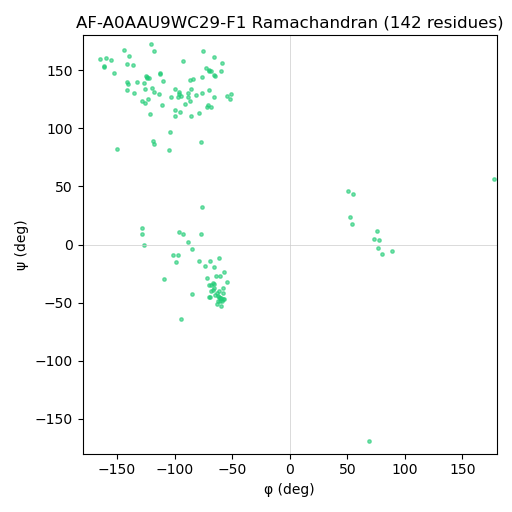 1
ATOM 843 O O . CYS A 1 108 ? 0.926 -4.465 -11.993 1.00 93.19 108 CYS A O 1
ATOM 845 N N . ASN A 1 109 ? 2.119 -5.800 -13.345 1.00 92.75 109 ASN A N 1
ATOM 846 C CA . ASN A 1 109 ? 0.970 -6.441 -13.954 1.00 92.75 109 ASN A CA 1
ATOM 847 C C . ASN A 1 109 ? 0.663 -7.735 -13.205 1.00 92.75 109 ASN A C 1
ATOM 849 O O . ASN A 1 109 ? 1.493 -8.640 -13.157 1.00 92.75 109 ASN A O 1
ATOM 853 N N . ILE A 1 110 ? -0.544 -7.831 -12.656 1.00 87.69 110 ILE A N 1
ATOM 854 C CA . ILE A 1 110 ? -1.044 -9.046 -12.025 1.00 87.69 110 ILE A CA 1
ATOM 855 C C . ILE A 1 110 ? -1.961 -9.751 -13.021 1.00 87.69 110 ILE A C 1
ATOM 857 O O . ILE A 1 110 ? -3.058 -9.281 -13.347 1.00 87.69 110 ILE A O 1
ATOM 861 N N . HIS A 1 111 ? -1.487 -10.894 -13.509 1.00 82.00 111 HIS A N 1
ATOM 862 C CA . HIS A 1 111 ? -2.252 -11.782 -14.368 1.00 82.00 111 HIS A CA 1
ATOM 863 C C . HIS A 1 111 ? -2.907 -12.872 -13.512 1.00 82.00 111 HIS A C 1
ATOM 865 O O . HIS A 1 111 ? -2.216 -13.692 -12.911 1.00 82.00 111 HIS A O 1
ATOM 871 N N . VAL A 1 112 ? -4.243 -12.871 -13.438 1.00 75.31 112 VAL A N 1
ATOM 872 C CA . VAL A 1 112 ? -5.015 -13.905 -12.727 1.00 75.31 112 VAL A CA 1
ATOM 873 C C . VAL A 1 112 ? -5.923 -14.616 -13.729 1.00 75.31 112 VAL A C 1
ATOM 875 O O . VAL A 1 112 ? -7.069 -14.202 -13.910 1.00 75.31 112 VAL A O 1
ATOM 878 N N . PRO A 1 113 ? -5.444 -15.688 -14.381 1.00 65.00 113 PRO A N 1
ATOM 879 C CA . PRO A 1 113 ? -6.193 -16.353 -15.448 1.00 65.00 113 PRO A CA 1
ATOM 880 C C . PRO A 1 113 ? -7.488 -17.023 -14.951 1.00 65.00 113 PRO A C 1
ATOM 882 O O . PRO A 1 113 ? -8.402 -17.263 -15.729 1.00 65.00 113 PRO A O 1
ATOM 885 N N . ALA A 1 114 ? -7.609 -17.284 -13.645 1.00 61.88 114 ALA A N 1
ATOM 886 C CA . ALA A 1 114 ? -8.642 -18.149 -13.074 1.00 61.88 114 ALA A CA 1
ATOM 887 C C . ALA A 1 114 ? -9.982 -17.473 -12.695 1.00 61.88 114 ALA A C 1
ATOM 889 O O . ALA A 1 114 ? -10.836 -18.146 -12.125 1.00 61.88 114 ALA A O 1
ATOM 890 N N . ARG A 1 115 ? -10.186 -16.162 -12.919 1.00 66.62 115 ARG A N 1
ATOM 891 C CA . ARG A 1 115 ? -11.384 -15.449 -12.395 1.00 66.62 115 ARG A CA 1
ATOM 892 C C . ARG A 1 115 ? -12.198 -14.626 -13.397 1.00 66.62 115 ARG A C 1
ATOM 894 O O . ARG A 1 115 ? -13.065 -13.874 -12.964 1.00 66.62 115 ARG A O 1
ATOM 901 N N . SER A 1 116 ? -11.926 -14.713 -14.700 1.00 75.69 116 SER A N 1
ATOM 902 C CA . SER A 1 116 ? -12.565 -13.847 -15.718 1.00 75.69 116 SER A CA 1
ATOM 903 C C . SER A 1 116 ? -12.429 -12.342 -15.422 1.00 75.69 116 SER A C 1
ATOM 905 O O . SER A 1 116 ? -13.169 -11.521 -15.960 1.00 75.69 116 SER A O 1
ATOM 907 N N . LEU A 1 117 ? -11.489 -11.970 -14.546 1.00 79.75 117 LEU A N 1
ATOM 908 C CA . LEU A 1 117 ? -11.195 -10.587 -14.214 1.00 79.75 117 LEU A CA 1
ATOM 909 C C . LEU A 1 117 ? -10.175 -10.048 -15.216 1.00 79.75 117 LEU A C 1
ATOM 911 O O . LEU A 1 117 ? -9.236 -10.759 -15.583 1.00 79.75 117 LEU A O 1
ATOM 915 N N . PRO A 1 118 ? -10.318 -8.788 -15.642 1.00 85.06 118 PRO A N 1
ATOM 916 C CA . PRO A 1 118 ? -9.369 -8.194 -16.564 1.00 85.06 118 PRO A CA 1
ATOM 917 C C . PRO A 1 118 ? -8.005 -7.985 -15.875 1.00 85.06 118 PRO A C 1
ATOM 919 O O . PRO A 1 118 ? -7.934 -7.720 -14.669 1.00 85.06 118 PRO A O 1
ATOM 922 N N . GLN A 1 119 ? -6.913 -8.060 -16.646 1.00 89.44 119 GLN A N 1
ATOM 923 C CA . GLN A 1 119 ? -5.533 -7.911 -16.155 1.00 89.44 119 GLN A CA 1
ATOM 924 C C . GLN A 1 119 ? -5.357 -6.633 -15.338 1.00 89.44 119 GLN A C 1
ATOM 926 O O . GLN A 1 119 ? -5.656 -5.544 -15.822 1.00 89.44 119 GLN A O 1
ATOM 931 N N . SER A 1 120 ? -4.857 -6.766 -14.114 1.00 92.38 120 SER A N 1
ATOM 932 C CA . SER A 1 120 ? -4.767 -5.643 -13.184 1.00 92.38 120 SER A CA 1
ATOM 933 C C . SER A 1 120 ? -3.383 -5.010 -13.235 1.00 92.38 120 SER A C 1
ATOM 935 O O . SER A 1 120 ? -2.379 -5.717 -13.141 1.00 92.38 120 SER A O 1
ATOM 937 N N . LEU A 1 121 ? -3.331 -3.684 -13.348 1.00 94.75 121 LEU A N 1
ATOM 938 C CA . LEU A 1 121 ? -2.099 -2.923 -13.164 1.00 94.75 121 LEU A CA 1
ATOM 939 C C . LEU A 1 121 ? -2.098 -2.337 -11.756 1.00 94.75 121 LEU A C 1
ATOM 941 O O . LEU A 1 121 ? -2.941 -1.500 -11.413 1.00 94.75 121 LEU A O 1
ATOM 945 N N . ILE A 1 122 ? -1.140 -2.774 -10.948 1.00 94.69 122 ILE A N 1
ATOM 946 C CA . ILE A 1 122 ? -0.967 -2.308 -9.576 1.00 94.69 122 ILE A CA 1
ATOM 947 C C . ILE A 1 122 ? 0.136 -1.261 -9.534 1.00 94.69 122 ILE A C 1
ATOM 949 O O . ILE A 1 122 ? 1.197 -1.446 -10.125 1.00 94.69 122 ILE A O 1
ATOM 953 N N . GLN A 1 123 ? -0.126 -0.158 -8.839 1.00 96.06 123 GLN A N 1
ATOM 954 C CA . GLN A 1 123 ? 0.810 0.948 -8.659 1.00 96.06 123 GLN A CA 1
ATOM 955 C C . GLN A 1 123 ? 1.082 1.114 -7.168 1.00 96.06 123 GLN A C 1
ATOM 957 O O . GLN A 1 123 ? 0.160 1.075 -6.344 1.00 96.06 123 GLN A O 1
ATOM 962 N N . PHE A 1 124 ? 2.345 1.280 -6.806 1.00 95.00 124 PHE A N 1
ATOM 963 C CA . PHE A 1 124 ? 2.777 1.368 -5.418 1.00 95.00 124 PHE A CA 1
ATOM 964 C C . PHE A 1 124 ? 4.089 2.138 -5.319 1.00 95.00 124 PHE A C 1
ATOM 966 O O . PHE A 1 124 ? 4.810 2.301 -6.300 1.00 95.00 124 PHE A O 1
ATOM 973 N N . LYS A 1 125 ? 4.361 2.667 -4.130 1.00 94.69 125 LYS A N 1
ATOM 974 C CA . LYS A 1 125 ? 5.465 3.590 -3.892 1.00 94.69 125 LYS A CA 1
ATOM 975 C C . LYS A 1 125 ? 6.252 3.170 -2.665 1.00 94.69 125 LYS A C 1
ATOM 977 O O . LYS A 1 125 ? 5.654 2.827 -1.642 1.00 94.69 125 LYS A O 1
ATOM 982 N N . THR A 1 126 ? 7.572 3.274 -2.745 1.00 94.56 126 THR A N 1
ATOM 983 C CA . THR A 1 126 ? 8.474 3.186 -1.595 1.00 94.56 126 THR A CA 1
ATOM 984 C C . THR A 1 126 ? 9.140 4.537 -1.358 1.00 94.56 126 THR A C 1
ATOM 986 O O . THR A 1 126 ? 9.368 5.327 -2.278 1.00 94.56 126 THR A O 1
ATOM 989 N N . VAL A 1 127 ? 9.393 4.840 -0.089 1.00 92.94 127 VAL A N 1
ATOM 990 C CA . VAL A 1 127 ? 10.153 6.013 0.339 1.00 92.94 127 VAL A CA 1
ATOM 991 C C . VAL A 1 127 ? 11.244 5.530 1.274 1.00 92.94 127 VAL A C 1
ATOM 993 O O . VAL A 1 127 ? 10.958 4.904 2.295 1.00 92.94 127 VAL A O 1
ATOM 996 N N . GLU A 1 128 ? 12.484 5.844 0.936 1.00 94.12 128 GLU A N 1
ATOM 997 C CA . GLU A 1 1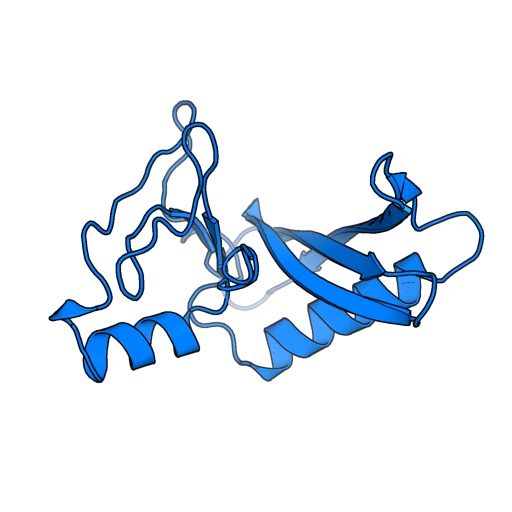28 ? 13.682 5.424 1.649 1.00 94.12 128 GLU A CA 1
ATOM 998 C C . GLU A 1 128 ? 14.503 6.642 2.062 1.00 94.12 128 GLU A C 1
ATOM 1000 O O . GLU A 1 128 ? 14.591 7.628 1.333 1.00 94.12 128 GLU A O 1
ATOM 1005 N N . ASN A 1 129 ? 15.128 6.568 3.230 1.00 92.75 129 ASN A N 1
ATOM 1006 C CA . ASN A 1 129 ? 16.182 7.488 3.615 1.00 92.75 129 ASN A CA 1
ATOM 1007 C C . ASN A 1 129 ? 17.501 6.936 3.041 1.00 92.75 129 ASN A C 1
ATOM 1009 O O . ASN A 1 129 ? 17.948 5.878 3.485 1.00 92.75 129 ASN A O 1
ATOM 1013 N N . PRO A 1 130 ? 18.113 7.590 2.039 1.00 90.12 130 PRO A N 1
ATOM 1014 C CA . PRO A 1 130 ? 19.316 7.071 1.399 1.00 90.12 130 PRO A CA 1
ATOM 1015 C C . PRO A 1 130 ? 20.564 7.196 2.281 1.00 90.12 130 PRO A C 1
ATOM 1017 O O . PRO A 1 130 ? 21.535 6.501 2.020 1.00 90.12 130 PRO A O 1
ATOM 1020 N N . GLN A 1 131 ? 20.560 8.043 3.318 1.00 89.44 131 GLN A N 1
ATOM 1021 C CA . GLN A 1 131 ? 21.715 8.229 4.202 1.00 89.44 131 GLN A CA 1
ATOM 1022 C C . GLN A 1 131 ? 21.946 7.028 5.131 1.00 89.44 131 GLN A C 1
ATOM 1024 O O . GLN A 1 131 ? 23.076 6.781 5.533 1.00 89.44 131 GLN A O 1
ATOM 1029 N N . ASN A 1 132 ? 20.890 6.290 5.485 1.00 91.50 132 ASN A N 1
ATOM 1030 C CA . ASN A 1 132 ? 20.970 5.095 6.337 1.00 91.50 132 ASN A CA 1
ATOM 1031 C C . ASN A 1 132 ? 20.271 3.865 5.737 1.00 91.50 132 ASN A C 1
ATOM 1033 O O . ASN A 1 132 ? 19.996 2.902 6.450 1.00 91.50 132 ASN A O 1
ATOM 1037 N N . GLU A 1 133 ? 19.941 3.928 4.446 1.00 87.81 133 GLU A N 1
ATOM 1038 C CA . GLU A 1 133 ? 19.275 2.877 3.669 1.00 87.81 133 GLU A CA 1
ATOM 1039 C C . GLU A 1 133 ? 17.968 2.335 4.274 1.00 87.81 133 GLU A C 1
ATOM 1041 O O . GLU A 1 133 ? 17.543 1.212 3.981 1.00 87.81 133 GLU A O 1
ATOM 1046 N N . LYS A 1 134 ? 17.296 3.121 5.119 1.00 91.25 134 LYS A N 1
ATOM 1047 C CA . LYS A 1 134 ? 16.080 2.687 5.804 1.00 91.25 134 LYS A CA 1
ATOM 1048 C C . LYS A 1 134 ? 14.838 2.982 4.972 1.00 91.25 134 LYS A C 1
ATOM 1050 O O . LYS A 1 134 ? 14.590 4.127 4.590 1.00 91.25 134 LYS A O 1
ATOM 1055 N N . VAL A 1 135 ? 13.975 1.980 4.806 1.00 91.25 135 VAL A N 1
ATOM 1056 C CA . VAL A 1 135 ? 12.615 2.178 4.285 1.00 91.25 135 VAL A CA 1
ATOM 1057 C C . VAL A 1 135 ? 11.787 2.947 5.317 1.00 91.25 135 VAL A C 1
ATOM 1059 O O . VAL A 1 135 ? 11.576 2.493 6.441 1.00 91.25 135 VAL A O 1
ATOM 1062 N N . VAL A 1 136 ? 11.326 4.136 4.936 1.00 90.44 136 VAL A N 1
ATOM 1063 C CA . VAL A 1 136 ? 10.503 5.025 5.768 1.00 90.44 136 VAL A CA 1
ATOM 1064 C C . VAL A 1 136 ? 9.031 4.638 5.667 1.00 90.44 136 VAL A C 1
ATOM 1066 O O . VAL A 1 136 ? 8.313 4.638 6.665 1.00 90.44 136 VAL A O 1
ATOM 1069 N N . THR A 1 137 ? 8.565 4.335 4.456 1.00 91.00 137 THR A N 1
ATOM 1070 C CA . THR A 1 137 ? 7.203 3.858 4.199 1.00 91.00 137 THR A CA 1
ATOM 1071 C C . THR A 1 137 ? 7.127 3.172 2.839 1.00 91.00 137 THR A C 1
ATOM 1073 O O . THR A 1 137 ? 7.878 3.510 1.924 1.00 91.00 137 THR A O 1
ATOM 1076 N N . ALA A 1 138 ? 6.190 2.243 2.699 1.00 92.62 138 ALA A N 1
ATOM 1077 C CA . ALA A 1 138 ? 5.802 1.653 1.430 1.00 92.62 138 ALA A CA 1
ATOM 1078 C C . ALA A 1 138 ? 4.286 1.464 1.416 1.00 92.62 138 ALA A C 1
ATOM 1080 O O . ALA A 1 138 ? 3.695 1.116 2.442 1.00 92.62 138 ALA A O 1
ATOM 1081 N N . TYR A 1 139 ? 3.642 1.770 0.293 1.00 93.00 139 TYR A N 1
ATOM 1082 C CA . TYR A 1 139 ? 2.187 1.715 0.209 1.00 93.00 139 TYR A CA 1
ATOM 1083 C C . TYR A 1 139 ? 1.676 1.653 -1.230 1.00 93.00 139 TYR A C 1
ATOM 1085 O O . TYR A 1 139 ? 2.326 2.167 -2.146 1.00 93.00 139 TYR A O 1
ATOM 1093 N N . PRO A 1 140 ? 0.487 1.068 -1.448 1.00 94.56 140 PRO A N 1
ATOM 1094 C CA . PRO A 1 140 ? -0.137 1.071 -2.755 1.00 94.56 140 PRO A CA 1
ATOM 1095 C C . PRO A 1 140 ? -0.745 2.437 -3.057 1.00 94.56 140 PRO A C 1
ATOM 1097 O O . PRO A 1 140 ? -1.292 3.109 -2.179 1.00 94.56 140 PRO A O 1
ATOM 1100 N N . THR A 1 141 ? -0.679 2.844 -4.316 1.00 93.19 141 THR A N 1
ATOM 1101 C CA . THR A 1 141 ? -1.218 4.120 -4.795 1.00 93.19 141 THR A CA 1
ATOM 1102 C C . THR A 1 141 ? -2.450 3.914 -5.667 1.00 93.19 141 THR A C 1
ATOM 1104 O O . THR A 1 141 ? -3.345 4.765 -5.650 1.00 93.19 141 THR A O 1
ATOM 1107 N N . ASN A 1 142 ? -2.549 2.783 -6.377 1.00 93.31 142 ASN A N 1
ATOM 1108 C CA . ASN A 1 142 ? -3.697 2.472 -7.221 1.00 93.31 142 ASN A CA 1
ATOM 1109 C C . ASN A 1 142 ? -3.763 0.991 -7.634 1.00 93.31 142 ASN A C 1
ATOM 1111 O O . ASN A 1 142 ? -2.746 0.303 -7.691 1.00 93.31 142 ASN A O 1
ATOM 1115 N N . VAL A 1 143 ? -4.959 0.556 -8.029 1.00 93.62 143 VAL A N 1
ATOM 1116 C CA . VAL A 1 143 ? -5.202 -0.666 -8.809 1.00 93.62 143 VAL A CA 1
ATOM 1117 C C . VAL A 1 143 ? -6.203 -0.313 -9.905 1.00 93.62 143 VAL A C 1
ATOM 1119 O O . VAL A 1 143 ? -7.220 0.330 -9.613 1.00 93.62 143 VAL A O 1
ATOM 1122 N N . ARG A 1 144 ? -5.905 -0.676 -11.156 1.00 90.81 144 ARG A N 1
ATOM 1123 C CA . ARG A 1 144 ? -6.754 -0.366 -12.314 1.00 90.81 144 ARG A CA 1
ATOM 1124 C C . ARG A 1 144 ? -6.791 -1.455 -13.366 1.00 90.81 144 ARG A C 1
ATOM 1126 O O . ARG A 1 144 ? -5.906 -2.336 -13.372 1.00 90.81 144 ARG A O 1
#

Radius of gyration: 15.77 Å; Cα contacts (8 Å, |Δi|>4): 272; chains: 1; bounding box: 38×36×37 Å

Sequence (144 aa):
ANNFKGFHNWYQFLLEQQRNPTQTRNIAFNTRGNRPAFVGNRLPYFMRGLTFRWRGVNKAPQGSTSCMFVGTSPAFDLAMFTACVLIGRAPGVGVIGGNGNRVTDCECNIHVPARSLPQSLIQFKTVENPQNEKVVTAYPTNVR

InterPro domains:
  IPR018998 EndoU ribonuclease, C-terminal [PF09412] (3-91)
  IPR018998 EndoU ribonuclease, C-terminal [PS51959] (1-144)
  IPR037227 Endoribonuclease EndoU-like [SSF142877] (3-91)
  IPR039787 Poly(U)-specific endoribonuclease [PTHR12439] (3-141)

pLDDT: mean 87.66, std 10.67, range [32.72, 96.25]